Protein AF-A0A496Z3C2-F1 (afdb_monomer_lite)

Structure (mmCIF, N/CA/C/O backbone):
data_AF-A0A496Z3C2-F1
#
_entry.id   AF-A0A496Z3C2-F1
#
loop_
_atom_site.group_PDB
_atom_site.id
_atom_site.type_symbol
_atom_site.label_atom_id
_atom_site.label_alt_id
_atom_site.label_comp_id
_atom_site.label_asym_id
_atom_site.label_entity_id
_atom_site.label_seq_id
_atom_site.pdbx_PDB_ins_code
_atom_site.Cartn_x
_atom_site.Cartn_y
_atom_site.Cartn_z
_atom_site.occupancy
_atom_site.B_iso_or_equiv
_atom_site.auth_seq_id
_atom_site.auth_comp_id
_atom_site.auth_asym_id
_atom_site.auth_atom_id
_atom_site.pdbx_PDB_model_num
ATOM 1 N N . MET A 1 1 ? 25.298 -14.583 22.788 1.00 36.41 1 MET A N 1
ATOM 2 C CA . MET A 1 1 ? 25.335 -13.778 21.545 1.00 36.41 1 MET A CA 1
ATOM 3 C C . MET A 1 1 ? 23.912 -13.337 21.221 1.00 36.41 1 MET A C 1
ATOM 5 O O . MET A 1 1 ? 23.073 -14.193 20.988 1.00 36.41 1 MET A O 1
ATOM 9 N N . ALA A 1 2 ? 23.605 -12.039 21.311 1.00 39.06 2 ALA A N 1
ATOM 10 C CA . ALA A 1 2 ? 22.257 -11.514 21.077 1.00 39.06 2 ALA A CA 1
ATOM 11 C C . ALA A 1 2 ? 22.062 -11.181 19.590 1.00 39.06 2 ALA A C 1
ATOM 13 O O . ALA A 1 2 ? 22.804 -10.379 19.023 1.00 39.06 2 ALA A O 1
ATOM 14 N N . ASN A 1 3 ? 21.067 -11.809 18.966 1.00 41.94 3 ASN A N 1
ATOM 15 C CA . ASN A 1 3 ? 20.712 -11.612 17.565 1.00 41.94 3 ASN A CA 1
ATOM 16 C C . ASN A 1 3 ? 19.997 -10.253 17.423 1.00 41.94 3 ASN A C 1
ATOM 18 O O . ASN A 1 3 ? 18.848 -10.111 17.838 1.00 41.94 3 ASN A O 1
ATOM 22 N N . ARG A 1 4 ? 20.675 -9.222 16.898 1.00 42.31 4 ARG A N 1
ATOM 23 C CA . ARG A 1 4 ? 20.037 -7.931 16.585 1.00 42.31 4 ARG A CA 1
ATOM 24 C C . ARG A 1 4 ? 19.158 -8.114 15.343 1.00 42.31 4 ARG A C 1
ATOM 26 O O . ARG A 1 4 ? 19.707 -8.409 14.282 1.00 42.31 4 ARG A O 1
ATOM 33 N N . PRO A 1 5 ? 17.830 -7.909 15.413 1.00 45.16 5 PRO A N 1
ATOM 34 C CA . PRO A 1 5 ? 17.011 -7.923 14.214 1.00 45.16 5 PRO A CA 1
ATOM 35 C C . PRO A 1 5 ? 17.401 -6.703 13.374 1.00 45.16 5 PRO A C 1
ATOM 37 O O . PRO A 1 5 ? 17.271 -5.561 13.819 1.00 45.16 5 PRO A O 1
ATOM 40 N N . GLY A 1 6 ? 17.931 -6.941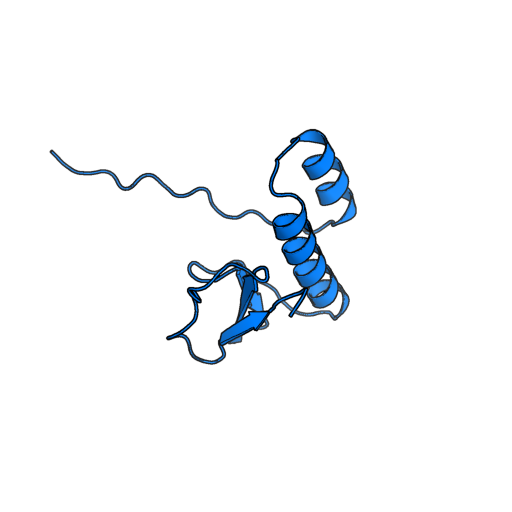 12.172 1.00 43.59 6 GLY A N 1
ATOM 41 C CA . GLY A 1 6 ? 18.204 -5.879 11.209 1.00 43.59 6 GLY A CA 1
ATOM 42 C C . GLY A 1 6 ? 16.940 -5.047 11.007 1.00 43.59 6 GLY A C 1
ATOM 43 O O . GLY A 1 6 ? 15.885 -5.588 10.669 1.00 43.59 6 GLY A O 1
ATOM 44 N N . ARG A 1 7 ? 17.022 -3.736 11.266 1.00 36.78 7 ARG A N 1
ATOM 45 C CA . ARG A 1 7 ? 15.924 -2.804 10.992 1.00 36.78 7 ARG A CA 1
ATOM 46 C C . ARG A 1 7 ? 15.573 -2.933 9.511 1.00 36.78 7 ARG A C 1
ATOM 48 O O . ARG A 1 7 ? 16.378 -2.569 8.658 1.00 36.78 7 ARG A O 1
ATOM 55 N N . LYS A 1 8 ? 14.387 -3.465 9.200 1.00 42.69 8 LYS A N 1
ATOM 56 C CA . LYS A 1 8 ? 13.852 -3.373 7.839 1.00 42.69 8 LYS A CA 1
ATOM 57 C C . LYS A 1 8 ? 13.730 -1.881 7.504 1.00 42.69 8 LYS A C 1
ATOM 59 O O . LYS A 1 8 ? 13.220 -1.145 8.352 1.00 42.69 8 LYS A O 1
ATOM 64 N N . PRO A 1 9 ? 14.194 -1.427 6.328 1.00 45.50 9 PRO A N 1
ATOM 65 C CA . PRO A 1 9 ? 14.026 -0.043 5.916 1.00 45.50 9 PRO A CA 1
ATOM 66 C C . PRO A 1 9 ? 12.554 0.349 6.031 1.00 45.50 9 PRO A C 1
ATOM 68 O O . PRO A 1 9 ? 11.672 -0.386 5.576 1.00 45.50 9 PRO A O 1
ATOM 71 N N . SER A 1 10 ? 12.282 1.480 6.673 1.00 48.78 10 SER A N 1
ATOM 72 C CA . SER A 1 10 ? 10.948 2.064 6.706 1.00 48.78 10 SER A CA 1
ATOM 73 C C . SER A 1 10 ? 10.502 2.341 5.269 1.00 48.78 10 SER A C 1
ATOM 75 O O . SER A 1 10 ? 11.227 2.950 4.485 1.00 48.78 10 SER A O 1
ATOM 77 N N . LYS A 1 11 ? 9.307 1.869 4.902 1.00 53.91 11 LYS A N 1
ATOM 78 C CA . LYS A 1 11 ? 8.675 2.190 3.618 1.00 53.91 11 LYS A CA 1
ATOM 79 C C . LYS A 1 11 ? 8.332 3.691 3.623 1.00 53.91 11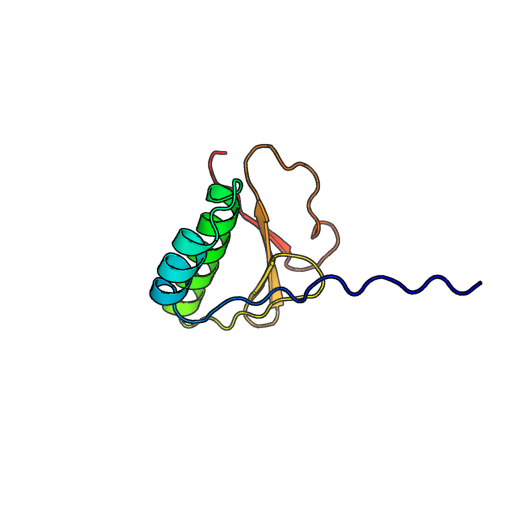 LYS A C 1
ATOM 81 O O . LYS A 1 11 ? 7.439 4.105 4.357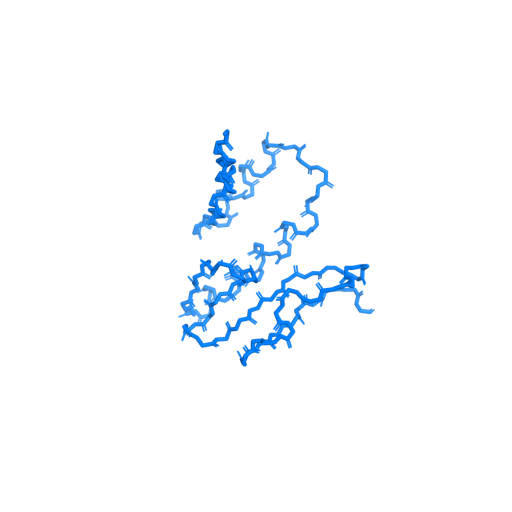 1.00 53.91 11 LYS A O 1
ATOM 86 N N . ILE A 1 12 ? 9.040 4.495 2.830 1.00 55.34 12 ILE A N 1
ATOM 87 C CA . ILE A 1 12 ? 8.771 5.929 2.645 1.00 55.34 12 ILE A CA 1
ATOM 88 C C . ILE A 1 12 ? 8.036 6.095 1.314 1.00 55.34 12 ILE A C 1
ATOM 90 O O . ILE A 1 12 ? 8.569 5.726 0.270 1.00 55.34 12 ILE A O 1
ATOM 94 N N . TYR A 1 13 ? 6.822 6.644 1.347 1.00 54.06 13 TYR A N 1
ATOM 95 C CA . TYR A 1 13 ? 6.065 6.987 0.142 1.00 54.06 13 TYR A CA 1
ATOM 96 C C . TYR A 1 13 ? 5.943 8.504 0.045 1.00 54.06 13 TYR A C 1
ATOM 98 O O . TYR A 1 13 ? 5.420 9.149 0.949 1.00 54.06 13 TYR A O 1
ATOM 106 N N . MET A 1 14 ? 6.462 9.072 -1.043 1.00 53.66 14 MET A N 1
ATOM 107 C CA . MET A 1 14 ? 6.411 10.512 -1.288 1.00 53.66 14 MET A CA 1
ATOM 108 C C . MET A 1 14 ? 5.006 10.947 -1.721 1.00 53.66 14 MET A C 1
ATOM 110 O O . MET A 1 14 ? 4.367 10.299 -2.546 1.00 53.66 14 MET A O 1
ATOM 114 N N . GLU A 1 15 ? 4.550 12.073 -1.171 1.00 51.47 15 GLU A N 1
ATOM 115 C CA . GLU A 1 15 ? 3.258 12.719 -1.455 1.00 51.47 15 GLU A CA 1
ATOM 116 C C . GLU A 1 15 ? 3.110 13.156 -2.925 1.00 51.47 15 GLU A C 1
ATOM 118 O O . GLU A 1 15 ? 2.009 13.154 -3.469 1.00 51.47 15 GLU A O 1
ATOM 123 N N . ASN A 1 16 ? 4.217 13.508 -3.585 1.00 55.44 16 ASN A N 1
ATOM 124 C CA . ASN A 1 16 ? 4.212 14.060 -4.935 1.00 55.44 16 ASN A CA 1
ATOM 125 C C . ASN A 1 16 ? 4.624 12.999 -5.967 1.00 55.44 16 ASN A C 1
ATOM 127 O O . ASN A 1 16 ? 5.784 12.591 -6.049 1.00 55.44 16 ASN A O 1
ATOM 131 N N . THR A 1 17 ? 3.661 12.580 -6.788 1.00 52.97 17 THR A N 1
ATOM 132 C CA . THR A 1 17 ? 3.841 11.526 -7.799 1.00 52.97 17 THR A CA 1
ATOM 133 C C . THR A 1 17 ? 4.805 11.931 -8.922 1.00 52.97 17 THR A C 1
ATOM 135 O O . THR A 1 17 ? 5.499 11.069 -9.463 1.00 52.97 17 THR A O 1
ATOM 138 N N . ASN A 1 18 ? 4.933 13.230 -9.220 1.00 52.06 18 ASN A N 1
ATOM 139 C CA . ASN A 1 18 ? 5.902 13.739 -10.198 1.00 52.06 18 ASN A CA 1
ATOM 140 C C . ASN A 1 18 ? 7.332 13.670 -9.644 1.00 52.06 18 ASN A C 1
ATOM 142 O O . ASN A 1 18 ? 8.240 13.226 -10.346 1.00 52.06 18 ASN A O 1
ATOM 146 N N . LEU A 1 19 ? 7.517 14.012 -8.363 1.00 52.69 19 LEU A N 1
ATOM 147 C CA . LEU A 1 19 ? 8.801 13.862 -7.669 1.00 52.69 19 LEU A CA 1
ATOM 148 C C . LEU A 1 19 ? 9.197 12.383 -7.555 1.00 52.69 19 LEU A C 1
ATOM 150 O O . LEU A 1 19 ? 10.344 12.024 -7.803 1.00 52.69 19 LEU A O 1
ATOM 154 N N . PHE A 1 20 ? 8.230 11.508 -7.261 1.00 57.56 20 PHE A N 1
ATOM 155 C CA . PHE A 1 20 ? 8.453 10.067 -7.223 1.00 57.56 20 PHE A CA 1
ATOM 156 C C . PHE A 1 20 ? 8.863 9.507 -8.590 1.00 57.56 20 PHE A C 1
ATOM 158 O O . PHE A 1 20 ? 9.783 8.702 -8.650 1.00 57.56 20 PHE A O 1
ATOM 165 N N . ARG A 1 21 ? 8.233 9.938 -9.694 1.00 49.91 21 ARG A N 1
ATOM 166 C CA . ARG A 1 21 ? 8.644 9.532 -11.051 1.00 49.91 21 ARG A CA 1
ATOM 167 C C . ARG A 1 21 ? 10.055 1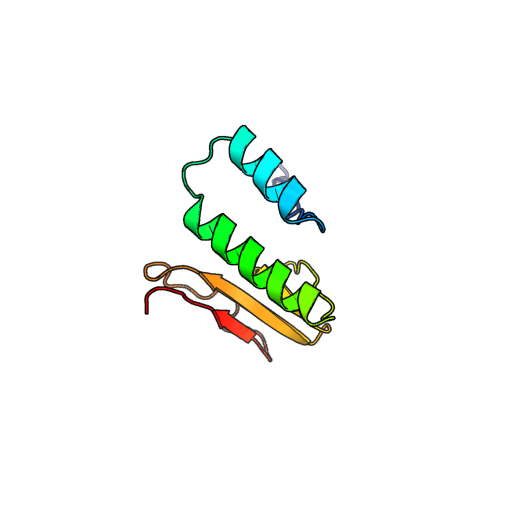0.009 -11.400 1.00 49.91 21 ARG A C 1
ATOM 169 O O . ARG A 1 21 ? 10.823 9.219 -11.944 1.00 49.91 21 ARG A O 1
ATOM 176 N N . ALA A 1 22 ? 10.407 11.249 -11.056 1.00 49.75 22 ALA A N 1
ATOM 177 C CA . ALA A 1 22 ? 11.747 11.793 -11.286 1.00 49.75 22 ALA A CA 1
ATOM 178 C C . ALA A 1 22 ? 12.825 11.023 -10.499 1.00 49.75 22 ALA A C 1
ATOM 180 O O . ALA A 1 22 ? 13.875 10.686 -11.040 1.00 49.75 22 ALA A O 1
ATOM 181 N N . VAL A 1 23 ? 12.533 10.673 -9.243 1.00 50.94 23 VAL A N 1
ATOM 182 C CA . VAL A 1 23 ? 13.441 9.925 -8.364 1.00 50.94 23 VAL A CA 1
ATOM 183 C C . VAL A 1 23 ? 13.499 8.439 -8.747 1.00 50.94 23 VAL A C 1
ATOM 185 O O . VAL A 1 23 ? 14.582 7.880 -8.863 1.00 50.94 23 VAL A O 1
ATOM 188 N N . ALA A 1 24 ? 12.372 7.787 -9.040 1.00 51.88 24 ALA A N 1
ATOM 189 C CA . ALA A 1 24 ? 12.335 6.380 -9.453 1.00 51.88 24 ALA A CA 1
ATOM 190 C C . ALA A 1 24 ? 13.025 6.136 -10.808 1.00 51.88 24 ALA A C 1
ATOM 192 O O . ALA A 1 24 ? 13.666 5.098 -10.983 1.00 51.88 24 ALA A O 1
ATOM 193 N N . GLY A 1 25 ? 12.942 7.098 -11.738 1.00 48.00 25 GLY A N 1
ATOM 194 C CA . GLY A 1 25 ? 13.697 7.081 -12.993 1.00 48.00 25 GLY A CA 1
ATOM 195 C C . GLY A 1 25 ? 15.212 7.186 -12.784 1.00 48.00 25 GLY A C 1
ATOM 196 O O . GLY A 1 25 ? 15.966 6.528 -13.494 1.00 48.00 25 GLY A O 1
ATOM 197 N N . ALA A 1 26 ? 15.655 7.932 -11.767 1.00 43.44 26 ALA A N 1
ATOM 198 C CA . ALA A 1 26 ? 17.070 8.097 -11.429 1.00 43.44 26 ALA A CA 1
ATOM 199 C C . ALA A 1 26 ? 17.687 6.891 -10.685 1.00 43.44 26 ALA A C 1
ATOM 201 O O . ALA A 1 26 ? 18.899 6.704 -10.745 1.00 43.44 26 ALA A O 1
ATOM 202 N N . ILE A 1 27 ? 16.886 6.061 -9.996 1.00 45.16 27 ILE A N 1
ATOM 203 C CA . ILE A 1 27 ? 17.388 4.953 -9.148 1.00 45.16 27 ILE A CA 1
ATOM 204 C C . ILE A 1 27 ? 17.434 3.590 -9.885 1.00 45.16 27 ILE A C 1
ATOM 206 O O . ILE A 1 27 ? 17.935 2.609 -9.343 1.00 45.16 27 ILE A O 1
ATOM 210 N N . GLY A 1 28 ? 16.960 3.494 -11.135 1.00 42.53 28 GLY A N 1
ATOM 211 C CA . GLY A 1 28 ? 17.305 2.380 -12.040 1.00 42.53 28 GLY A CA 1
ATOM 212 C C . GLY A 1 28 ? 17.016 0.950 -11.535 1.00 42.53 28 GLY A C 1
ATOM 213 O O . GLY A 1 28 ? 17.845 0.058 -11.705 1.00 42.53 28 GLY A O 1
ATOM 214 N N . GLY A 1 29 ? 15.864 0.696 -10.900 1.00 49.69 29 GLY A N 1
ATOM 215 C CA . GLY A 1 29 ? 15.522 -0.627 -10.346 1.00 49.69 29 GLY A CA 1
ATOM 216 C C . GLY A 1 29 ? 14.680 -1.524 -11.271 1.00 49.69 29 GLY A C 1
ATOM 217 O O . GLY A 1 29 ? 13.676 -1.077 -11.813 1.00 49.69 29 GLY A O 1
ATOM 218 N N . LYS A 1 30 ? 15.028 -2.819 -11.375 1.00 49.12 30 LYS A N 1
ATOM 219 C CA . LYS A 1 30 ? 14.366 -3.866 -12.199 1.00 49.12 30 LYS A CA 1
ATOM 220 C C . LYS A 1 30 ? 12.890 -4.187 -11.862 1.00 49.12 30 LYS A C 1
ATOM 222 O O . LYS A 1 30 ? 12.271 -4.937 -12.605 1.00 49.12 30 LYS A O 1
ATOM 227 N N . ASP A 1 31 ? 12.309 -3.637 -10.791 1.00 58.34 31 ASP A N 1
ATOM 228 C CA . ASP A 1 31 ? 10.937 -3.949 -10.324 1.00 58.34 31 ASP A CA 1
ATOM 229 C C . ASP A 1 31 ? 9.977 -2.745 -10.475 1.00 58.34 31 ASP A C 1
ATOM 231 O O . ASP A 1 31 ? 9.198 -2.387 -9.579 1.00 58.34 31 ASP A O 1
ATOM 235 N N . GLN A 1 32 ? 10.080 -2.055 -11.619 1.00 69.31 32 GLN A N 1
ATOM 236 C CA . GLN A 1 32 ? 9.324 -0.828 -11.885 1.00 69.31 32 GLN A CA 1
ATOM 237 C C . GLN A 1 32 ? 7.813 -1.064 -11.917 1.00 69.31 32 GLN A C 1
ATOM 239 O O . GLN A 1 32 ? 7.076 -0.244 -11.383 1.00 69.31 32 GLN A O 1
ATOM 244 N N . ALA A 1 33 ? 7.334 -2.188 -12.458 1.00 77.88 33 ALA A N 1
ATOM 245 C CA . ALA A 1 33 ? 5.898 -2.448 -12.580 1.00 77.88 33 ALA A CA 1
ATOM 246 C C . ALA A 1 33 ? 5.201 -2.537 -11.209 1.00 77.88 33 ALA A C 1
ATOM 248 O O . ALA A 1 33 ? 4.181 -1.889 -10.979 1.00 77.88 33 ALA A O 1
ATOM 249 N N . GLY A 1 34 ? 5.784 -3.273 -10.253 1.00 78.56 34 GLY A N 1
ATOM 250 C CA . GLY A 1 34 ? 5.241 -3.366 -8.896 1.00 78.56 34 GLY A CA 1
ATOM 251 C C . GLY A 1 34 ? 5.221 -2.015 -8.181 1.00 78.56 34 GLY A C 1
ATOM 252 O O . GLY A 1 34 ? 4.235 -1.665 -7.530 1.00 78.56 34 GLY A O 1
ATOM 253 N N . THR A 1 35 ? 6.291 -1.241 -8.351 1.00 78.19 35 THR A N 1
ATOM 254 C CA . THR A 1 35 ? 6.426 0.103 -7.783 1.00 78.19 35 THR A CA 1
ATOM 255 C C . THR A 1 35 ? 5.420 1.082 -8.391 1.00 78.19 35 THR A C 1
ATOM 257 O O . THR A 1 35 ? 4.694 1.747 -7.657 1.00 78.19 35 THR A O 1
ATOM 260 N N . VAL A 1 36 ? 5.303 1.118 -9.721 1.00 81.31 36 VAL A N 1
ATOM 261 C CA . VAL A 1 36 ? 4.362 1.975 -10.456 1.00 81.31 36 VAL A CA 1
ATOM 262 C C . VAL A 1 36 ? 2.924 1.724 -10.011 1.00 81.31 36 VAL A C 1
ATOM 264 O O . VAL A 1 36 ? 2.197 2.683 -9.771 1.00 81.31 36 VAL A O 1
ATOM 267 N N . ARG A 1 37 ? 2.514 0.464 -9.822 1.00 84.81 37 ARG A N 1
ATOM 268 C CA . ARG A 1 37 ? 1.147 0.139 -9.375 1.00 84.81 37 ARG A CA 1
ATOM 269 C C . ARG A 1 37 ? 0.850 0.615 -7.968 1.00 84.81 37 ARG A C 1
ATOM 271 O O . ARG A 1 37 ? -0.217 1.171 -7.728 1.00 84.81 37 ARG A O 1
ATOM 278 N N . LYS A 1 38 ? 1.796 0.430 -7.045 1.00 86.38 38 LYS A N 1
ATOM 279 C CA . LYS A 1 38 ? 1.665 0.932 -5.670 1.00 86.38 38 LYS A CA 1
ATOM 280 C C . LYS A 1 38 ? 1.542 2.449 -5.657 1.00 86.38 38 LYS A C 1
ATOM 282 O O . LYS A 1 38 ? 0.663 2.981 -4.987 1.00 86.38 38 LYS A O 1
ATOM 287 N N . THR A 1 39 ? 2.374 3.129 -6.440 1.00 82.62 39 THR A N 1
ATOM 288 C CA . THR A 1 39 ? 2.330 4.587 -6.571 1.00 82.62 39 THR A CA 1
ATOM 289 C C . THR A 1 39 ? 1.029 5.060 -7.208 1.00 82.62 39 THR A C 1
ATOM 291 O O . THR A 1 39 ? 0.424 5.999 -6.705 1.00 82.62 39 THR A O 1
ATOM 294 N N . PHE A 1 40 ? 0.554 4.398 -8.266 1.00 84.44 40 PHE A N 1
ATOM 295 C CA . PHE A 1 40 ? -0.730 4.714 -8.888 1.00 84.44 40 PHE A CA 1
ATOM 296 C C . PHE A 1 40 ? -1.880 4.571 -7.889 1.00 84.44 40 PHE A C 1
ATOM 298 O O . PHE A 1 40 ? -2.655 5.506 -7.723 1.00 84.44 40 PHE A O 1
ATOM 305 N N . PHE A 1 41 ? -1.953 3.445 -7.176 1.00 88.75 41 PHE A N 1
ATOM 306 C CA . PHE A 1 41 ? -2.984 3.202 -6.169 1.00 88.75 41 PHE A CA 1
ATOM 307 C C . PHE A 1 41 ? -2.983 4.280 -5.075 1.00 88.75 41 PHE A C 1
ATOM 309 O O . PHE A 1 41 ? -4.024 4.864 -4.779 1.00 88.75 41 PHE A O 1
ATOM 316 N N . ALA A 1 42 ? -1.806 4.607 -4.530 1.00 86.06 42 ALA A N 1
ATOM 317 C CA . ALA A 1 42 ? -1.664 5.671 -3.541 1.00 86.06 42 ALA A CA 1
ATOM 318 C C . ALA A 1 42 ? -2.093 7.041 -4.092 1.00 86.06 42 ALA A C 1
ATOM 320 O O . ALA A 1 42 ? -2.777 7.794 -3.401 1.00 86.06 42 ALA A O 1
ATOM 321 N N . HIS A 1 43 ? -1.726 7.356 -5.336 1.00 84.38 43 HIS A N 1
ATOM 322 C CA . HIS A 1 43 ? -2.105 8.606 -5.987 1.00 84.38 43 HIS A CA 1
ATOM 323 C C . HIS A 1 43 ? -3.621 8.723 -6.172 1.00 84.38 43 HIS A C 1
ATOM 325 O O . HIS A 1 43 ? -4.185 9.760 -5.839 1.00 84.38 43 HIS A O 1
ATOM 331 N N . GLN A 1 44 ? -4.291 7.673 -6.661 1.00 88.19 44 GLN A N 1
ATOM 332 C CA . GLN A 1 44 ? -5.743 7.701 -6.872 1.00 88.19 44 GLN A CA 1
ATOM 333 C C . GLN A 1 44 ? -6.502 7.908 -5.560 1.00 88.19 44 GLN A C 1
ATOM 335 O O . GLN A 1 44 ? -7.400 8.742 -5.490 1.00 88.19 44 GLN A O 1
ATOM 340 N N . LEU A 1 45 ? -6.101 7.209 -4.498 1.00 88.62 45 LEU A N 1
ATOM 341 C CA . LEU A 1 45 ? -6.717 7.366 -3.184 1.00 88.62 45 LEU A CA 1
ATOM 342 C C . LEU A 1 45 ? -6.501 8.768 -2.600 1.00 88.62 45 LEU A C 1
ATOM 344 O O . LEU A 1 45 ? -7.449 9.367 -2.098 1.00 88.62 45 LEU A O 1
ATOM 348 N N . LYS A 1 46 ? -5.294 9.333 -2.723 1.00 84.38 46 LYS A N 1
ATOM 349 C CA . LYS A 1 46 ? -5.043 10.723 -2.310 1.00 84.38 46 LYS A CA 1
ATOM 350 C C . LYS A 1 46 ? -5.845 11.723 -3.133 1.00 84.38 46 LYS A C 1
ATOM 352 O O . LYS A 1 46 ? -6.413 12.650 -2.570 1.00 84.38 46 LYS A O 1
ATOM 357 N N . SER A 1 47 ? -5.928 11.518 -4.447 1.00 83.88 47 SER A N 1
ATOM 358 C CA . SER A 1 47 ? -6.732 12.357 -5.340 1.00 83.88 47 SER A CA 1
ATOM 359 C C . SER A 1 47 ? -8.223 12.299 -5.004 1.00 83.88 47 SER A C 1
ATOM 361 O O . SER A 1 47 ? -8.929 13.272 -5.242 1.00 83.88 47 SER A O 1
ATOM 363 N N . ALA A 1 48 ? -8.696 11.184 -4.443 1.00 90.56 48 ALA A N 1
ATOM 364 C CA . ALA A 1 48 ? -10.056 11.028 -3.935 1.00 90.56 48 ALA A CA 1
ATOM 365 C C . ALA A 1 48 ? -10.261 11.625 -2.525 1.00 90.56 48 ALA A C 1
ATOM 367 O O . ALA A 1 48 ? -11.347 11.500 -1.969 1.00 90.56 48 ALA A O 1
ATOM 368 N N . GLY A 1 49 ? -9.240 12.259 -1.935 1.00 87.88 49 GLY A N 1
ATOM 369 C CA . GLY A 1 49 ? -9.305 12.856 -0.599 1.00 87.88 49 GLY A CA 1
ATOM 370 C C . GLY A 1 49 ? -9.150 11.859 0.552 1.00 87.88 49 GLY A C 1
ATOM 371 O O . GLY A 1 49 ? -9.440 12.209 1.693 1.00 87.88 49 GLY A O 1
ATOM 372 N N . MET A 1 50 ? -8.696 10.633 0.274 1.00 91.62 50 MET A N 1
ATOM 373 C CA . MET A 1 50 ? -8.579 9.581 1.284 1.00 91.62 50 MET A CA 1
ATOM 374 C C . MET A 1 50 ? -7.261 9.680 2.060 1.00 91.62 50 MET A C 1
ATOM 376 O O . MET A 1 50 ? -6.181 9.891 1.497 1.00 91.62 50 MET A O 1
ATOM 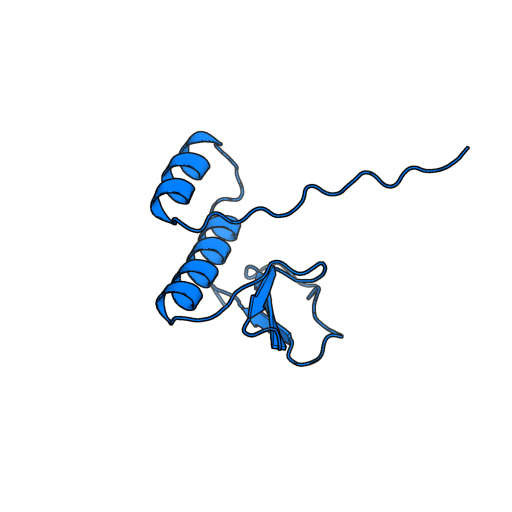380 N N . ASN A 1 51 ? -7.335 9.420 3.360 1.00 86.31 51 ASN A N 1
ATOM 381 C CA . ASN A 1 51 ? -6.204 9.299 4.263 1.00 86.31 51 ASN A CA 1
ATOM 382 C C . ASN A 1 51 ? -5.520 7.946 4.085 1.00 86.31 51 ASN A C 1
ATOM 384 O O . ASN A 1 51 ? -6.132 6.893 4.279 1.00 86.31 51 ASN A O 1
ATOM 388 N N . ILE A 1 52 ? -4.220 7.970 3.796 1.00 85.56 52 ILE A N 1
ATOM 389 C CA . ILE A 1 52 ? -3.412 6.763 3.605 1.00 85.56 52 ILE A CA 1
ATOM 390 C C . ILE A 1 52 ? -2.253 6.755 4.595 1.00 85.56 52 ILE A C 1
ATOM 392 O O . ILE A 1 52 ? -1.555 7.752 4.770 1.00 85.56 52 ILE A O 1
ATOM 396 N N . ARG A 1 53 ? -2.009 5.600 5.213 1.00 86.69 53 ARG A N 1
ATOM 397 C CA . ARG A 1 53 ? -0.839 5.334 6.055 1.00 86.69 53 ARG A CA 1
ATOM 398 C C . ARG A 1 53 ? -0.092 4.107 5.563 1.00 86.69 53 ARG A C 1
ATOM 400 O O . ARG A 1 53 ? -0.656 3.255 4.882 1.00 86.69 53 ARG A O 1
ATOM 407 N N . ILE A 1 54 ? 1.173 4.010 5.958 1.00 84.94 54 ILE A N 1
ATOM 408 C CA . ILE A 1 54 ? 2.014 2.841 5.716 1.00 84.94 54 ILE A CA 1
ATOM 409 C C . ILE A 1 54 ? 2.021 1.967 6.975 1.00 84.94 54 ILE A C 1
ATOM 411 O O . ILE A 1 54 ? 2.662 2.330 7.963 1.00 84.94 54 ILE A O 1
ATOM 415 N N . PRO A 1 55 ? 1.288 0.844 6.980 1.00 84.38 55 PRO A N 1
ATOM 416 C CA . PRO A 1 55 ? 1.218 -0.058 8.123 1.00 84.38 55 PRO A CA 1
ATOM 417 C C . PRO A 1 55 ? 2.455 -0.965 8.222 1.00 84.38 55 PRO A C 1
ATOM 419 O O . PRO A 1 55 ? 3.251 -1.095 7.291 1.00 84.38 55 PRO A O 1
ATOM 422 N N . SER A 1 56 ? 2.587 -1.658 9.355 1.00 83.06 56 SER A N 1
ATOM 423 C CA . SER A 1 56 ? 3.607 -2.696 9.568 1.00 83.06 56 SER A CA 1
ATOM 424 C C . SER A 1 56 ? 3.357 -3.978 8.754 1.00 83.06 56 SER A C 1
ATOM 426 O O . SER A 1 56 ? 4.297 -4.729 8.483 1.00 83.06 56 SER A O 1
ATOM 428 N N . ARG A 1 57 ? 2.104 -4.221 8.344 1.00 82.56 57 ARG A N 1
ATOM 429 C CA . ARG A 1 57 ? 1.635 -5.361 7.538 1.00 82.56 57 ARG A CA 1
ATOM 430 C C . ARG A 1 57 ? 0.839 -4.825 6.350 1.00 82.56 57 ARG A C 1
ATOM 432 O O . ARG A 1 57 ? 0.002 -3.968 6.572 1.00 82.56 57 ARG A O 1
ATOM 439 N N . GLY A 1 58 ? 1.067 -5.326 5.132 1.00 85.31 58 GLY A N 1
ATOM 440 C CA . GLY A 1 58 ? 0.428 -4.814 3.907 1.00 85.31 58 GLY A CA 1
ATOM 441 C C . GLY A 1 58 ? 1.170 -3.630 3.268 1.00 85.31 58 GLY A C 1
ATOM 442 O O . GLY A 1 58 ? 2.328 -3.342 3.600 1.00 85.31 58 GLY A O 1
ATOM 443 N N . ASP A 1 59 ? 0.526 -2.967 2.304 1.00 87.56 59 ASP A N 1
ATOM 444 C CA . ASP A 1 59 ? 1.086 -1.805 1.604 1.00 87.56 59 ASP A CA 1
ATOM 445 C C . ASP A 1 59 ? 0.463 -0.483 2.056 1.00 87.56 59 ASP A C 1
ATOM 447 O O . ASP A 1 59 ? 1.216 0.449 2.335 1.00 87.56 59 ASP A O 1
ATOM 451 N N . PHE A 1 60 ? -0.866 -0.415 2.189 1.00 89.19 60 PHE A N 1
ATOM 452 C CA . PHE A 1 60 ? -1.581 0.816 2.537 1.00 89.19 60 PHE A CA 1
ATOM 453 C C . PHE A 1 60 ? -2.705 0.555 3.540 1.00 89.19 60 PHE A C 1
ATOM 455 O O . PHE A 1 60 ? -3.481 -0.378 3.368 1.00 89.19 60 PHE A O 1
ATOM 462 N N . LEU A 1 61 ? -2.817 1.401 4.564 1.00 91.25 61 LEU A N 1
ATOM 463 C CA . LEU A 1 61 ? -3.970 1.467 5.462 1.00 91.25 61 LEU A CA 1
ATOM 464 C C . LEU A 1 61 ? -4.762 2.733 5.136 1.00 91.25 61 LEU A C 1
ATOM 466 O O . LEU A 1 61 ? -4.227 3.835 5.257 1.00 91.25 61 LEU A O 1
ATOM 470 N N . VAL A 1 62 ? -6.017 2.568 4.734 1.00 93.00 62 VAL A N 1
ATOM 471 C CA . VAL A 1 62 ? -6.883 3.643 4.241 1.00 93.00 62 VAL A CA 1
ATOM 472 C C . VAL A 1 62 ? -7.972 3.937 5.265 1.00 93.00 62 VAL A C 1
ATOM 474 O O . VAL A 1 62 ? -8.596 3.013 5.792 1.00 93.00 62 VAL A O 1
ATOM 477 N N . GLU A 1 63 ? -8.159 5.217 5.590 1.00 94.62 63 GLU A N 1
ATOM 478 C CA . GLU A 1 63 ? -9.087 5.700 6.633 1.00 94.62 63 GLU A CA 1
ATOM 479 C C . GLU A 1 63 ? -8.926 4.996 7.988 1.00 94.62 63 GLU A C 1
ATOM 481 O O . GLU A 1 63 ? -9.878 4.802 8.737 1.00 94.62 63 GLU A O 1
ATOM 486 N N . GLY A 1 64 ? -7.709 4.530 8.291 1.00 90.50 64 GLY A N 1
ATOM 487 C CA . GLY A 1 64 ? -7.430 3.780 9.517 1.00 90.50 64 GLY A CA 1
ATOM 488 C C . GLY A 1 64 ? -8.154 2.431 9.631 1.00 90.50 64 GLY A C 1
ATOM 489 O O . GLY A 1 64 ? -8.049 1.799 10.678 1.00 90.50 64 GLY A O 1
ATOM 490 N N . LYS A 1 65 ? -8.858 1.981 8.583 1.00 94.56 65 LYS A N 1
ATOM 491 C CA . LYS A 1 65 ? -9.750 0.814 8.627 1.00 94.56 65 LYS A CA 1
ATOM 492 C C . LYS A 1 65 ? -9.420 -0.243 7.581 1.00 94.56 65 LYS A C 1
ATOM 494 O O . LYS A 1 65 ? -9.432 -1.424 7.905 1.00 94.56 65 LYS A O 1
ATOM 499 N N . TYR A 1 66 ? -9.159 0.161 6.341 1.00 94.62 66 TYR A N 1
ATOM 500 C CA . TYR A 1 66 ? -9.056 -0.772 5.219 1.00 94.62 66 TYR A CA 1
ATOM 501 C C . TYR A 1 66 ? -7.602 -1.052 4.870 1.00 94.62 66 TYR A C 1
ATOM 503 O O . TYR A 1 66 ? -6.848 -0.128 4.551 1.00 94.62 66 TYR A O 1
ATOM 511 N N . LEU A 1 67 ? -7.203 -2.321 4.927 1.00 92.94 67 LEU A N 1
ATOM 512 C CA . LEU A 1 67 ? -5.831 -2.733 4.678 1.00 92.94 67 LEU A CA 1
ATOM 513 C C . LEU A 1 67 ? -5.670 -3.278 3.257 1.00 92.94 67 LEU A C 1
ATOM 515 O O . LEU A 1 67 ? -6.254 -4.294 2.904 1.00 92.94 67 LEU A O 1
ATOM 519 N N . PHE A 1 68 ? -4.829 -2.641 2.450 1.00 92.25 68 PHE A N 1
ATOM 520 C CA . PHE A 1 68 ? -4.597 -3.027 1.062 1.00 92.25 68 PHE A CA 1
ATOM 521 C C . PHE A 1 68 ? -3.190 -3.583 0.845 1.00 92.25 68 PHE A C 1
ATOM 523 O O . PHE A 1 68 ? -2.187 -3.029 1.308 1.00 92.25 68 PHE A O 1
ATOM 530 N N . GLU A 1 69 ? -3.120 -4.667 0.080 1.00 91.62 69 GLU A N 1
ATOM 531 C CA . GLU A 1 69 ? -1.898 -5.248 -0.472 1.00 91.62 69 GLU A CA 1
ATOM 532 C C . GLU A 1 69 ? -1.944 -5.162 -1.999 1.00 91.62 69 GLU A C 1
ATOM 534 O O . GLU A 1 69 ? -2.881 -5.662 -2.621 1.00 91.62 69 GLU A O 1
ATOM 539 N N . ILE A 1 70 ? -0.932 -4.543 -2.614 1.00 88.81 70 ILE A N 1
ATOM 540 C CA . ILE A 1 70 ? -0.879 -4.362 -4.069 1.00 88.81 70 ILE A CA 1
ATOM 541 C C . ILE A 1 70 ? 0.141 -5.347 -4.639 1.00 88.81 70 ILE A C 1
ATOM 543 O O . ILE A 1 70 ? 1.349 -5.245 -4.393 1.00 88.81 70 ILE A O 1
ATOM 547 N N . SER A 1 71 ? -0.340 -6.315 -5.415 1.00 84.19 71 SER A N 1
ATOM 548 C CA . SER A 1 71 ? 0.468 -7.425 -5.931 1.00 84.19 71 SER A CA 1
ATOM 549 C C . SER A 1 71 ? 0.211 -7.665 -7.420 1.00 84.19 71 SER A C 1
ATOM 551 O O . SER A 1 71 ? -0.777 -7.188 -7.959 1.00 84.19 71 SER A O 1
ATOM 553 N N . GLY A 1 72 ? 1.130 -8.360 -8.097 1.00 75.69 72 GLY A N 1
ATOM 554 C CA . GLY A 1 72 ? 0.948 -8.769 -9.497 1.00 75.69 72 GLY A CA 1
ATOM 555 C C . GLY A 1 72 ? 0.485 -10.219 -9.614 1.00 75.69 72 GLY A C 1
ATOM 556 O O . GLY A 1 72 ? 0.574 -10.968 -8.635 1.00 75.69 72 GLY A O 1
ATOM 557 N N . ARG A 1 73 ? 0.075 -10.615 -10.826 1.00 70.00 73 ARG A N 1
ATOM 558 C CA . ARG A 1 73 ? -0.464 -11.941 -11.196 1.00 70.00 73 ARG A CA 1
ATOM 559 C C . ARG A 1 73 ? 0.209 -13.139 -10.507 1.00 70.00 73 ARG A C 1
ATOM 561 O O . ARG A 1 73 ? -0.476 -14.037 -10.035 1.00 70.00 73 ARG A O 1
ATOM 568 N N . THR A 1 74 ? 1.539 -13.157 -10.400 1.00 64.25 74 THR A N 1
ATOM 569 C CA . THR A 1 74 ? 2.308 -14.323 -9.918 1.00 64.25 74 THR A CA 1
ATOM 570 C C . THR A 1 74 ? 2.570 -14.370 -8.407 1.00 64.25 74 THR A C 1
ATOM 572 O O . THR A 1 74 ? 3.091 -15.371 -7.912 1.00 64.25 74 THR A O 1
ATOM 575 N N . LYS A 1 75 ? 2.227 -13.332 -7.625 1.00 65.69 75 LYS A N 1
ATOM 576 C CA . LYS A 1 75 ? 2.497 -13.325 -6.172 1.00 65.69 75 LYS A CA 1
ATOM 577 C C . LYS A 1 75 ? 1.353 -13.972 -5.383 1.00 65.69 75 LYS A C 1
ATOM 579 O O . LYS A 1 75 ? 0.392 -13.327 -4.966 1.00 65.69 75 LYS A O 1
ATOM 584 N N . GLY A 1 76 ? 1.501 -15.275 -5.147 1.00 61.16 76 GLY A N 1
ATOM 585 C CA . GLY A 1 76 ? 0.660 -16.072 -4.255 1.00 61.16 76 GLY A CA 1
ATOM 586 C C . GLY A 1 76 ? 1.239 -16.134 -2.843 1.00 61.16 76 GLY A C 1
ATOM 587 O O . GLY A 1 76 ? 2.126 -16.939 -2.586 1.00 61.16 76 GLY A O 1
ATOM 588 N N . LYS A 1 77 ? 0.768 -15.253 -1.956 1.00 59.12 77 LYS A N 1
ATOM 589 C CA . LYS A 1 77 ? 0.733 -15.360 -0.479 1.00 59.12 77 LYS A CA 1
ATOM 590 C C . LYS A 1 77 ? 0.334 -13.981 0.038 1.00 59.12 77 LYS A C 1
ATOM 592 O O . LYS A 1 77 ? 1.184 -13.104 0.145 1.00 59.12 77 LYS A O 1
ATOM 597 N N . SER A 1 78 ? -0.961 -13.789 0.299 1.00 69.81 78 SER A N 1
ATOM 598 C CA . SER A 1 78 ? -1.447 -12.519 0.835 1.00 69.81 78 SER A CA 1
ATOM 599 C C . SER A 1 78 ? -0.861 -12.307 2.226 1.00 69.81 78 SER A C 1
ATOM 601 O O . SER A 1 78 ? -1.098 -13.095 3.147 1.00 69.81 78 SER A O 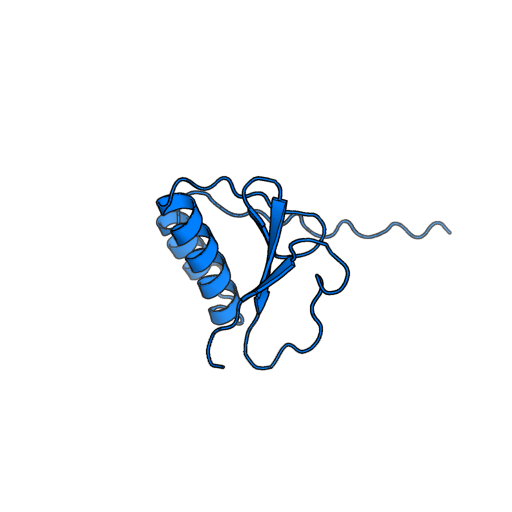1
ATOM 603 N N . GLN A 1 79 ? -0.091 -11.235 2.374 1.00 71.75 79 GLN A N 1
ATOM 604 C CA . GLN A 1 79 ? 0.384 -10.772 3.665 1.00 71.75 79 GLN A CA 1
ATOM 605 C C . GLN A 1 79 ? -0.776 -10.420 4.584 1.00 71.75 79 GLN A C 1
ATOM 607 O O . GLN A 1 79 ? -0.577 -10.466 5.788 1.00 71.75 79 GLN A O 1
ATOM 612 N N . VAL A 1 80 ? -1.960 -10.107 4.057 1.00 79.31 80 VAL A N 1
ATOM 613 C CA . VAL A 1 80 ? -3.098 -9.561 4.807 1.00 79.31 80 VAL A CA 1
ATOM 614 C C . VAL A 1 80 ? -4.232 -10.566 5.064 1.00 79.31 80 VAL A C 1
ATOM 616 O O . VAL A 1 80 ? -5.278 -10.182 5.564 1.00 79.31 80 VAL A O 1
ATOM 619 N N . LYS A 1 81 ? -4.009 -11.858 4.788 1.00 78.12 81 LYS A N 1
ATOM 620 C CA . LYS A 1 81 ? -5.023 -12.934 4.850 1.00 78.12 81 LYS A CA 1
ATOM 621 C C . LYS A 1 81 ? -5.798 -13.087 6.176 1.00 78.12 81 LYS A C 1
ATOM 623 O O . LYS A 1 81 ? -6.905 -13.598 6.148 1.00 78.12 81 LYS A O 1
ATOM 628 N N . ASP A 1 82 ? -5.218 -12.672 7.304 1.00 81.31 82 ASP A N 1
ATOM 629 C CA . ASP A 1 82 ? -5.819 -12.813 8.646 1.00 81.31 82 ASP A CA 1
ATOM 630 C C . ASP A 1 82 ? -6.171 -11.448 9.263 1.00 81.31 82 ASP A C 1
ATOM 632 O O . ASP A 1 82 ? -6.288 -11.326 10.479 1.00 81.31 82 ASP A O 1
ATOM 636 N N . ALA A 1 83 ? -6.207 -10.388 8.453 1.00 83.00 83 ALA A N 1
ATOM 637 C CA . ALA A 1 83 ? -6.576 -9.056 8.908 1.00 83.00 83 ALA A CA 1
ATOM 638 C C . ALA A 1 83 ? -8.029 -8.761 8.523 1.00 83.00 83 ALA A C 1
ATOM 640 O O . ALA A 1 83 ? -8.431 -8.973 7.379 1.00 83.00 83 ALA A O 1
ATOM 641 N N . ASP A 1 84 ? -8.796 -8.226 9.469 1.00 86.50 84 ASP A N 1
ATOM 642 C CA . ASP A 1 84 ? -10.131 -7.714 9.180 1.00 86.50 84 ASP A CA 1
ATOM 643 C C . ASP A 1 84 ? -10.050 -6.533 8.208 1.00 86.50 84 ASP A C 1
ATOM 645 O O . ASP A 1 84 ? -9.100 -5.746 8.240 1.00 86.50 84 ASP A O 1
ATOM 649 N N . ASN A 1 85 ? -11.067 -6.386 7.352 1.00 91.06 85 ASN A N 1
ATOM 650 C CA . ASN A 1 85 ? -11.145 -5.311 6.354 1.00 91.06 85 ASN A CA 1
ATOM 651 C C . ASN A 1 85 ? -9.918 -5.249 5.422 1.00 91.06 85 ASN A C 1
ATOM 653 O O . ASN A 1 85 ? -9.469 -4.160 5.046 1.00 91.06 85 ASN A O 1
ATOM 657 N N . ALA A 1 86 ? -9.368 -6.411 5.061 1.00 92.31 86 ALA A N 1
ATOM 658 C CA . ALA A 1 86 ? -8.186 -6.512 4.225 1.00 92.31 86 ALA A CA 1
ATOM 659 C C . ALA A 1 86 ? -8.476 -6.981 2.794 1.00 92.31 86 ALA A C 1
ATOM 661 O O . ALA A 1 86 ? -9.270 -7.892 2.564 1.00 92.31 86 ALA A O 1
ATOM 662 N N . PHE A 1 87 ? -7.775 -6.386 1.829 1.00 91.56 87 PHE A N 1
ATOM 663 C CA . PHE A 1 87 ? -7.993 -6.602 0.403 1.00 91.56 87 PHE A CA 1
ATOM 664 C C . PHE A 1 87 ? -6.675 -6.740 -0.352 1.00 91.56 87 PHE A C 1
ATOM 666 O O . PHE A 1 87 ? -5.694 -6.042 -0.084 1.00 91.56 87 PHE A O 1
ATOM 673 N N . VAL A 1 88 ? -6.680 -7.612 -1.360 1.00 90.31 88 VAL A N 1
ATOM 674 C CA . VAL A 1 88 ? -5.581 -7.730 -2.318 1.00 90.31 88 VAL A CA 1
ATOM 675 C C . VAL A 1 88 ? -6.015 -7.111 -3.635 1.00 90.31 88 VAL A C 1
ATOM 677 O O . VAL A 1 88 ? -6.974 -7.566 -4.253 1.00 90.31 88 VAL A O 1
ATOM 680 N N . VAL A 1 89 ? -5.281 -6.098 -4.079 1.00 88.88 89 VAL A N 1
ATOM 681 C CA . VAL A 1 89 ? -5.482 -5.453 -5.376 1.00 88.88 89 VAL A CA 1
ATOM 682 C C . VAL A 1 89 ? -4.490 -6.051 -6.361 1.00 88.88 89 VAL A C 1
ATOM 684 O O . VAL A 1 89 ? -3.288 -6.137 -6.072 1.00 88.88 89 VAL A O 1
ATOM 687 N N . ARG A 1 90 ? -5.004 -6.481 -7.514 1.00 86.94 90 ARG A N 1
ATOM 688 C CA . ARG A 1 90 ? -4.224 -7.068 -8.603 1.00 86.94 90 ARG A CA 1
ATOM 689 C C . ARG A 1 90 ? -4.562 -6.399 -9.922 1.00 86.94 90 ARG A C 1
ATOM 691 O O . ARG A 1 90 ? -5.711 -6.055 -10.173 1.00 86.94 90 ARG A O 1
ATOM 698 N N . ASP A 1 91 ? -3.541 -6.243 -10.739 1.00 77.69 91 ASP A N 1
ATOM 699 C CA . ASP A 1 91 ? -3.633 -6.004 -12.172 1.00 77.69 91 ASP A CA 1
ATOM 700 C C . ASP A 1 91 ? -3.335 -7.305 -12.929 1.00 77.69 91 ASP A C 1
ATOM 702 O O . ASP A 1 91 ? -2.788 -8.247 -12.344 1.00 77.69 91 ASP A O 1
ATOM 706 N N . ASP A 1 92 ? -3.681 -7.338 -14.219 1.00 70.62 92 ASP A N 1
ATOM 707 C CA . ASP A 1 92 ? -3.531 -8.516 -15.079 1.00 70.62 92 ASP A CA 1
ATOM 708 C C . ASP A 1 92 ? -4.062 -9.780 -14.393 1.00 70.62 92 ASP A C 1
ATOM 710 O O . ASP A 1 92 ? -3.326 -10.730 -14.126 1.00 70.62 92 ASP A O 1
ATOM 714 N N . VAL A 1 93 ? -5.349 -9.780 -14.046 1.00 64.62 93 VAL A N 1
ATOM 715 C CA . VAL A 1 93 ? -6.042 -10.991 -13.574 1.00 64.62 93 VAL A CA 1
ATOM 716 C C . VAL A 1 93 ? -6.233 -11.996 -14.702 1.00 64.62 93 VAL A C 1
ATOM 718 O O . VAL A 1 93 ? -6.189 -11.588 -15.885 1.00 64.62 93 VAL A O 1
#

Foldseek 3Di:
DDDDDPPDPDDDDDPDLVVVVVVVVVVDDPPVVQVVQLSVVVNVCVVVVWDWDQDPFAGIDTPVAAGEHEDEPPDPDHSCVPPPNYDYDYDPD

Secondary structure (DSSP, 8-state):
---PPP-PPP----S-HHHHHHHHHHH--S-HHHHHHHHHHHHHHHHTT--EE--SSSSEEETTTEEEEEE-TT----TTTTSTTEEEEES--

Radius of gyration: 14.67 Å; chains: 1; bounding box: 36×30×37 Å

pLDDT: mean 71.63, std 18.21, range [36.41, 94.62]

Sequence (93 aa):
MANRPGRKPSKIYMENTNLFRAVAGAIGGKDQAGTVRKTFFAHQLKSAGMNIRIPSRGDFLVEGKYLFEISGRTKGKSQVKDADNAFVVRDDV